Protein AF-A0A1D8G887-F1 (afdb_monomer_lite)

Sequence (133 aa):
MVERMATKKYTVTLPEELAEAIRAEVGSGNFSRYVTRAIEGQRERDRLHEAVRWWESEYGEVTEAELAEVEAEHRDLERRHEERAVDRSDDREATGQGTPEPAGTAGRPGTAEHSSAAGHSGGSPCDEERVAA

Radius of gyration: 31.05 Å; chains: 1; bounding box: 72×50×62 Å

Structure (mmCIF, N/CA/C/O backbone):
data_AF-A0A1D8G887-F1
#
_entry.id   AF-A0A1D8G887-F1
#
loop_
_atom_site.group_PDB
_atom_site.id
_atom_site.type_symbol
_atom_site.label_atom_id
_atom_site.label_alt_id
_atom_site.label_comp_id
_atom_site.label_asym_id
_atom_site.label_entity_id
_atom_site.label_seq_id
_atom_site.pdbx_PDB_ins_code
_atom_site.Cartn_x
_atom_site.Cartn_y
_atom_site.Cartn_z
_atom_site.occupancy
_atom_site.B_iso_or_equiv
_atom_site.auth_seq_id
_atom_site.auth_comp_id
_atom_site.auth_asym_id
_atom_site.auth_atom_id
_atom_site.pdbx_PDB_model_num
ATOM 1 N N . MET A 1 1 ? 17.100 24.793 -5.313 1.00 42.97 1 MET A N 1
ATOM 2 C CA . MET A 1 1 ? 18.180 23.961 -4.743 1.00 42.97 1 MET A CA 1
ATOM 3 C C . MET A 1 1 ? 17.514 22.731 -4.157 1.00 42.97 1 MET A C 1
ATOM 5 O O . MET A 1 1 ? 16.769 22.886 -3.204 1.00 42.97 1 MET A O 1
ATOM 9 N N . VAL A 1 2 ? 17.653 21.561 -4.784 1.00 55.78 2 VAL A N 1
ATOM 10 C CA . VAL A 1 2 ? 17.061 20.322 -4.254 1.00 55.78 2 VAL A CA 1
ATOM 11 C C . VAL A 1 2 ? 18.018 19.798 -3.190 1.00 55.78 2 VAL A C 1
ATOM 13 O O . VAL A 1 2 ? 19.149 19.433 -3.512 1.00 55.78 2 VAL A O 1
ATOM 16 N N . GLU A 1 3 ? 17.607 19.845 -1.925 1.00 60.88 3 GLU A N 1
ATOM 17 C CA . GLU A 1 3 ? 18.336 19.217 -0.822 1.00 60.88 3 GLU A CA 1
ATOM 18 C C . GLU A 1 3 ? 18.579 17.744 -1.172 1.00 60.88 3 GLU A C 1
ATOM 20 O O . GLU A 1 3 ? 17.638 16.999 -1.457 1.00 60.88 3 GLU A O 1
ATOM 25 N N . ARG A 1 4 ? 19.845 17.306 -1.199 1.00 57.12 4 ARG A N 1
ATOM 26 C CA . ARG A 1 4 ? 20.152 15.875 -1.304 1.00 57.12 4 ARG A CA 1
ATOM 27 C C . ARG A 1 4 ? 19.519 15.194 -0.093 1.00 57.12 4 ARG A C 1
ATOM 29 O O . ARG A 1 4 ? 19.912 15.501 1.028 1.00 57.12 4 ARG A O 1
ATOM 36 N N . MET A 1 5 ? 18.567 14.284 -0.315 1.00 71.50 5 MET A N 1
ATOM 37 C CA . MET A 1 5 ? 17.975 13.491 0.764 1.00 71.50 5 MET A CA 1
ATOM 38 C C . MET A 1 5 ? 19.087 12.820 1.571 1.00 71.50 5 MET A C 1
ATOM 40 O O . MET A 1 5 ? 19.821 11.972 1.060 1.00 71.50 5 MET A O 1
ATOM 44 N N . ALA A 1 6 ? 19.238 13.235 2.826 1.00 80.44 6 ALA A N 1
ATOM 45 C CA . ALA A 1 6 ? 20.227 12.672 3.725 1.00 80.44 6 ALA A CA 1
ATOM 46 C C . ALA A 1 6 ? 19.833 11.227 4.052 1.00 80.44 6 ALA A C 1
ATOM 48 O O . ALA A 1 6 ? 18.865 10.972 4.766 1.00 80.44 6 ALA A O 1
ATOM 49 N N . THR A 1 7 ? 20.577 10.261 3.519 1.00 80.62 7 THR A N 1
ATOM 50 C CA . THR A 1 7 ? 20.364 8.844 3.817 1.00 80.62 7 THR A CA 1
ATOM 51 C C . THR A 1 7 ? 21.108 8.463 5.092 1.00 80.62 7 THR A C 1
ATOM 53 O O . THR A 1 7 ? 22.321 8.658 5.182 1.00 80.62 7 THR A O 1
ATOM 56 N N . LYS A 1 8 ? 20.409 7.871 6.065 1.00 90.25 8 LYS A N 1
ATOM 57 C 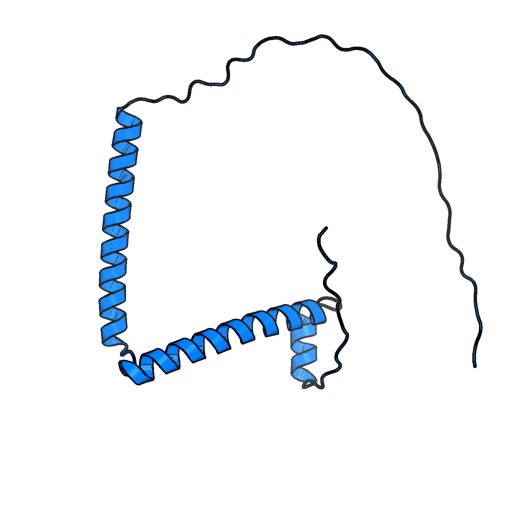CA . LYS A 1 8 ? 21.009 7.305 7.281 1.00 90.25 8 LYS A CA 1
ATOM 58 C C . LYS A 1 8 ? 20.922 5.782 7.232 1.00 90.25 8 LYS A C 1
ATOM 60 O O . LYS A 1 8 ? 19.872 5.230 6.918 1.00 90.25 8 LYS A O 1
ATOM 65 N N . LYS A 1 9 ? 22.031 5.101 7.531 1.00 89.00 9 LYS A N 1
ATOM 66 C CA . LYS A 1 9 ? 22.067 3.635 7.606 1.00 89.00 9 LYS A CA 1
ATOM 67 C C . LYS A 1 9 ? 21.414 3.174 8.908 1.00 89.00 9 LYS A C 1
ATOM 69 O O . LYS A 1 9 ? 21.828 3.603 9.984 1.00 89.00 9 LYS A O 1
ATOM 74 N N . TYR A 1 10 ? 20.463 2.259 8.792 1.00 89.00 10 TYR A N 1
ATOM 75 C CA . TYR A 1 10 ? 19.863 1.530 9.905 1.00 89.00 10 TYR A CA 1
ATOM 76 C C . TYR A 1 10 ? 20.168 0.042 9.724 1.00 89.00 10 TYR A C 1
ATOM 78 O O . TYR A 1 10 ? 20.123 -0.460 8.601 1.00 89.00 10 TYR A O 1
ATOM 86 N N . THR A 1 11 ? 20.505 -0.651 10.810 1.00 91.25 11 THR A N 1
ATOM 87 C CA . THR A 1 11 ? 20.715 -2.104 10.802 1.00 91.25 11 THR A CA 1
ATOM 88 C C . THR A 1 11 ? 19.471 -2.768 11.372 1.00 91.25 11 THR A C 1
ATOM 90 O O . THR A 1 11 ? 19.033 -2.410 12.463 1.00 91.25 11 THR A O 1
ATOM 93 N N . VAL A 1 12 ? 18.912 -3.724 10.636 1.00 88.44 12 VAL A N 1
ATOM 94 C CA . VAL A 1 12 ? 17.751 -4.522 11.040 1.00 88.44 12 VAL A CA 1
ATOM 95 C C . VAL A 1 12 ? 18.084 -5.998 10.875 1.00 88.44 12 VAL A C 1
ATOM 97 O O . VAL A 1 12 ? 18.807 -6.370 9.949 1.00 88.44 12 VAL A O 1
ATOM 100 N N . THR A 1 13 ? 17.569 -6.833 11.771 1.00 93.50 13 THR A N 1
ATOM 101 C CA . THR A 1 13 ? 17.700 -8.287 11.662 1.00 93.50 13 THR A CA 1
ATOM 102 C C . THR A 1 13 ? 16.532 -8.820 10.847 1.00 93.50 13 THR A C 1
ATOM 104 O O . THR A 1 13 ? 15.379 -8.528 11.159 1.00 93.50 13 THR A O 1
ATOM 107 N N . LEU A 1 14 ? 16.831 -9.587 9.802 1.00 89.56 14 LEU A N 1
ATOM 108 C CA . LEU A 1 14 ? 15.845 -10.215 8.927 1.00 89.56 14 LEU A CA 1
ATOM 109 C C . LEU A 1 14 ? 16.064 -11.733 8.926 1.00 89.56 14 LEU A C 1
ATOM 111 O O . LEU A 1 14 ? 17.211 -12.163 9.072 1.00 89.56 14 LEU A O 1
ATOM 115 N N . PRO A 1 15 ? 15.002 -12.539 8.751 1.00 94.31 15 PRO A N 1
ATOM 116 C CA . PRO A 1 15 ? 15.145 -13.970 8.520 1.00 94.31 15 PRO A CA 1
ATOM 117 C C . PRO A 1 15 ? 16.057 -14.231 7.320 1.00 94.31 15 PRO A C 1
ATOM 119 O O . PRO A 1 15 ? 15.889 -13.603 6.272 1.00 94.31 15 PRO A O 1
ATOM 122 N N . GLU A 1 16 ? 17.005 -15.155 7.479 1.00 91.88 16 GLU A N 1
ATOM 123 C CA . GLU A 1 16 ? 17.992 -15.480 6.444 1.00 91.88 16 GLU A CA 1
ATOM 124 C C . GLU A 1 16 ? 17.309 -15.896 5.142 1.00 91.88 16 GLU A C 1
ATOM 126 O O . GLU A 1 16 ? 17.589 -15.312 4.100 1.00 91.88 16 GLU A O 1
ATOM 131 N N . GLU A 1 17 ? 16.327 -16.798 5.214 1.00 92.06 17 GLU A N 1
ATOM 132 C CA . GLU A 1 17 ? 15.604 -17.264 4.026 1.00 92.06 17 GLU A CA 1
ATOM 133 C C . GLU A 1 17 ? 14.939 -16.125 3.247 1.00 92.06 17 GLU A C 1
ATOM 135 O O . GLU A 1 17 ? 14.980 -16.104 2.019 1.00 92.06 17 GLU A O 1
ATOM 140 N N . LEU A 1 18 ? 14.378 -15.133 3.946 1.00 89.75 18 LEU A N 1
ATOM 141 C CA . LEU A 1 18 ? 13.748 -13.982 3.304 1.00 89.75 18 LEU A CA 1
ATOM 142 C C . LEU A 1 18 ? 14.789 -13.069 2.651 1.00 89.75 18 LEU A C 1
ATOM 144 O O . LEU A 1 18 ? 14.592 -12.602 1.529 1.00 89.75 18 LEU A O 1
ATOM 148 N N . ALA A 1 19 ? 15.891 -12.796 3.351 1.00 89.25 19 ALA A N 1
ATOM 149 C CA . ALA A 1 19 ? 16.954 -11.952 2.822 1.00 89.25 19 ALA A CA 1
ATOM 150 C C . ALA A 1 19 ? 17.577 -12.566 1.560 1.00 89.25 19 ALA A C 1
ATOM 152 O O . ALA A 1 19 ? 17.827 -11.852 0.585 1.00 89.25 19 ALA A O 1
ATOM 153 N N . GLU A 1 20 ? 17.764 -13.884 1.560 1.00 90.31 20 GLU A N 1
ATOM 154 C CA . GLU A 1 20 ? 18.365 -14.615 0.452 1.00 90.31 20 GLU A CA 1
ATOM 155 C C . GLU A 1 20 ? 17.394 -14.797 -0.715 1.00 90.31 20 GLU A C 1
ATOM 157 O O . GLU A 1 20 ? 17.801 -14.610 -1.861 1.00 90.31 20 GLU A O 1
ATOM 162 N N . ALA A 1 21 ? 16.103 -15.023 -0.449 1.00 92.12 21 ALA A N 1
ATOM 163 C CA . ALA A 1 21 ? 15.067 -15.017 -1.482 1.00 92.12 21 ALA A CA 1
ATOM 164 C C . ALA A 1 21 ? 15.009 -13.667 -2.214 1.00 92.12 21 ALA A C 1
ATOM 166 O O . ALA A 1 21 ? 15.073 -13.617 -3.442 1.00 92.12 21 ALA A O 1
ATOM 167 N N . ILE A 1 22 ? 14.982 -12.557 -1.465 1.00 91.94 22 ILE A N 1
ATOM 168 C CA . ILE A 1 22 ? 14.990 -11.214 -2.057 1.00 91.94 22 ILE A CA 1
ATOM 169 C C . ILE A 1 22 ? 16.283 -10.993 -2.843 1.00 91.94 22 ILE A C 1
ATOM 171 O O . ILE A 1 22 ? 16.239 -10.491 -3.963 1.00 91.94 22 ILE A O 1
ATOM 175 N N . ARG A 1 23 ? 17.449 -11.360 -2.292 1.00 87.88 23 ARG A N 1
ATOM 176 C CA . ARG A 1 23 ? 18.733 -11.215 -2.997 1.00 87.88 23 ARG A CA 1
ATOM 177 C C . ARG A 1 23 ? 18.797 -12.026 -4.288 1.00 87.88 23 ARG A C 1
ATOM 179 O O . ARG A 1 23 ? 19.382 -11.528 -5.249 1.00 87.88 23 ARG A O 1
ATOM 186 N N . ALA A 1 24 ? 18.207 -13.219 -4.319 1.00 92.12 24 ALA A N 1
ATOM 187 C CA . ALA A 1 24 ? 18.111 -14.034 -5.524 1.00 92.12 24 ALA A CA 1
ATOM 188 C C . ALA A 1 24 ? 17.233 -13.366 -6.598 1.00 92.12 24 ALA A C 1
ATOM 190 O O . ALA A 1 24 ? 17.575 -13.420 -7.776 1.00 92.12 24 ALA A O 1
ATOM 191 N N . GLU A 1 25 ? 16.154 -12.686 -6.200 1.00 89.69 25 GLU A N 1
ATOM 192 C CA . GLU A 1 25 ? 15.246 -11.983 -7.116 1.00 89.69 25 GLU A CA 1
ATOM 193 C C . GLU A 1 25 ? 15.832 -10.662 -7.646 1.00 89.69 25 GLU A C 1
ATOM 195 O O . GLU A 1 25 ? 15.814 -10.399 -8.848 1.00 89.69 25 GLU A O 1
ATOM 200 N N . VAL A 1 26 ? 16.364 -9.811 -6.760 1.00 91.25 26 VAL A N 1
ATOM 201 C CA . VAL A 1 26 ? 16.769 -8.437 -7.121 1.00 91.25 26 VAL A CA 1
ATOM 202 C C . VAL A 1 26 ? 18.252 -8.302 -7.471 1.00 91.25 26 VAL A C 1
ATOM 204 O O . VAL A 1 26 ? 18.670 -7.281 -8.029 1.00 91.25 26 VAL A O 1
ATOM 207 N N . GLY A 1 27 ? 19.057 -9.312 -7.144 1.00 85.12 27 GLY A N 1
ATOM 208 C CA . GLY A 1 27 ? 20.500 -9.336 -7.350 1.00 85.12 27 GLY A CA 1
ATOM 209 C C . GLY A 1 27 ? 21.309 -8.600 -6.274 1.00 85.12 27 GLY A C 1
ATOM 210 O O . GLY A 1 27 ? 20.827 -7.721 -5.545 1.00 85.12 27 GLY A O 1
ATOM 211 N N . SER A 1 28 ? 22.597 -8.947 -6.192 1.00 70.56 28 SER A N 1
ATOM 212 C CA . SER A 1 28 ? 23.560 -8.363 -5.255 1.00 70.56 28 SER A CA 1
ATOM 213 C C . SER A 1 28 ? 23.799 -6.882 -5.574 1.00 70.56 28 SER A C 1
ATOM 215 O O . SER A 1 28 ? 24.541 -6.539 -6.489 1.00 70.56 28 SER A O 1
ATOM 217 N N . GLY A 1 29 ? 23.139 -5.992 -4.836 1.00 80.00 29 GLY A N 1
ATOM 218 C CA . GLY A 1 29 ? 23.271 -4.536 -4.989 1.00 80.00 29 GLY A CA 1
ATOM 219 C C . GLY A 1 29 ? 21.938 -3.794 -4.976 1.00 80.00 29 GLY A C 1
ATOM 220 O O . GLY A 1 29 ? 21.893 -2.626 -4.599 1.00 80.00 29 GLY A O 1
ATOM 221 N N . ASN A 1 30 ? 20.832 -4.478 -5.281 1.00 89.56 30 ASN A N 1
ATOM 222 C CA . ASN A 1 30 ? 19.503 -3.859 -5.290 1.00 89.56 30 ASN A CA 1
ATOM 223 C C . ASN A 1 30 ? 18.694 -4.113 -4.014 1.00 89.56 30 ASN A C 1
ATOM 225 O O . ASN A 1 30 ? 17.588 -3.593 -3.892 1.00 89.56 30 ASN A O 1
ATOM 229 N N . PHE A 1 31 ? 19.244 -4.855 -3.048 1.00 90.44 31 PHE A N 1
ATOM 230 C CA . PHE A 1 31 ? 18.554 -5.212 -1.806 1.00 90.44 31 PHE A CA 1
ATOM 231 C C . PHE A 1 31 ? 18.051 -3.984 -1.034 1.00 90.44 31 PHE A C 1
ATOM 233 O O . PHE A 1 31 ? 16.876 -3.902 -0.701 1.00 90.44 31 PHE A O 1
ATOM 240 N N . SER A 1 32 ? 18.916 -2.987 -0.814 1.00 87.38 32 SER A N 1
ATOM 241 C CA . SER A 1 32 ? 18.532 -1.754 -0.108 1.00 87.38 32 SER A CA 1
ATOM 242 C C . SER A 1 32 ? 17.401 -1.015 -0.834 1.00 87.38 32 SER A C 1
ATOM 244 O O . SER A 1 32 ? 16.405 -0.647 -0.221 1.00 87.38 32 SER A O 1
ATOM 246 N N . ARG A 1 33 ? 17.500 -0.886 -2.165 1.00 91.25 33 ARG A N 1
ATOM 247 C CA . ARG A 1 33 ? 16.471 -0.240 -2.995 1.00 91.25 33 ARG A CA 1
ATOM 248 C C . ARG A 1 33 ? 15.138 -0.982 -2.933 1.00 91.25 33 ARG A C 1
ATOM 250 O O . ARG A 1 33 ? 14.091 -0.345 -2.859 1.00 91.25 33 ARG A O 1
ATOM 257 N N . TYR A 1 34 ? 15.182 -2.311 -2.971 1.00 93.00 34 TYR A N 1
ATOM 258 C CA . TYR A 1 34 ? 13.995 -3.142 -2.828 1.00 93.00 34 TYR A CA 1
ATOM 259 C C . TYR A 1 34 ? 13.333 -2.920 -1.469 1.00 93.00 34 TYR A C 1
ATOM 261 O O . TYR A 1 34 ? 12.146 -2.619 -1.419 1.00 93.00 34 TYR A O 1
ATOM 269 N N . VAL A 1 35 ? 14.107 -2.981 -0.381 1.00 92.06 35 VAL A N 1
ATOM 270 C CA . VAL A 1 35 ? 13.594 -2.767 0.978 1.00 92.06 35 VAL A CA 1
ATOM 271 C C . VAL A 1 35 ? 12.996 -1.370 1.130 1.00 92.06 35 VAL A C 1
ATOM 273 O O . VAL A 1 35 ? 11.903 -1.242 1.673 1.00 92.06 35 VAL A O 1
ATOM 276 N N . THR A 1 36 ? 13.649 -0.327 0.609 1.00 92.12 36 THR A N 1
ATOM 277 C CA . THR A 1 36 ? 13.091 1.033 0.618 1.00 92.12 36 THR A CA 1
ATOM 278 C C . THR A 1 36 ? 11.737 1.083 -0.084 1.00 92.12 36 THR A C 1
ATOM 280 O O . THR A 1 36 ? 10.762 1.513 0.527 1.00 92.12 36 THR A O 1
ATOM 283 N N . ARG A 1 37 ? 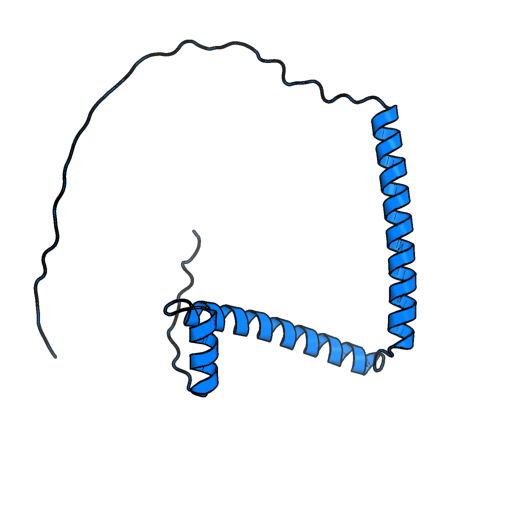11.641 0.569 -1.317 1.00 93.44 37 ARG A N 1
ATOM 284 C CA . ARG A 1 37 ? 10.381 0.555 -2.076 1.00 93.44 37 ARG A CA 1
ATOM 285 C C . ARG A 1 37 ? 9.298 -0.276 -1.384 1.00 93.44 37 ARG A C 1
ATOM 287 O O . ARG A 1 37 ? 8.135 0.118 -1.377 1.00 93.44 37 ARG A O 1
ATOM 294 N N . ALA A 1 38 ? 9.670 -1.416 -0.808 1.00 94.50 38 ALA A N 1
ATOM 295 C CA . ALA A 1 38 ? 8.748 -2.280 -0.082 1.00 94.50 38 ALA A CA 1
ATOM 296 C C . ALA A 1 38 ? 8.184 -1.569 1.155 1.00 94.50 38 ALA A C 1
ATOM 298 O O . ALA A 1 38 ? 6.979 -1.607 1.381 1.00 94.50 38 ALA A O 1
ATOM 299 N N . ILE A 1 39 ? 9.026 -0.864 1.918 1.00 94.50 39 ILE A N 1
ATOM 300 C CA . ILE A 1 39 ? 8.597 -0.097 3.096 1.00 94.50 39 ILE A CA 1
ATOM 301 C C . ILE A 1 39 ? 7.722 1.095 2.696 1.00 94.50 39 ILE A C 1
ATOM 303 O O . ILE A 1 39 ? 6.730 1.371 3.367 1.00 94.50 39 ILE A O 1
ATOM 307 N N . GLU A 1 40 ? 8.061 1.803 1.620 1.00 94.31 40 GLU A N 1
ATOM 308 C CA . GLU A 1 40 ? 7.238 2.902 1.100 1.00 94.31 40 GLU A CA 1
ATOM 309 C C . GLU A 1 40 ? 5.850 2.409 0.687 1.00 94.31 40 GLU A C 1
ATOM 311 O O . GLU A 1 40 ? 4.845 2.966 1.128 1.00 94.31 40 GLU A O 1
ATOM 316 N N . GLY A 1 41 ? 5.796 1.320 -0.086 1.00 94.38 41 GLY A N 1
ATOM 317 C CA . GLY A 1 41 ? 4.539 0.691 -0.480 1.00 94.38 41 GLY A CA 1
ATOM 318 C C . GLY A 1 41 ? 3.744 0.170 0.717 1.00 94.38 41 GLY A C 1
ATOM 319 O O . GLY A 1 41 ? 2.532 0.363 0.776 1.00 94.38 41 GLY A O 1
ATOM 320 N N . GLN A 1 42 ? 4.410 -0.438 1.703 1.00 95.12 42 GLN A N 1
ATOM 321 C CA . GLN A 1 42 ? 3.746 -0.926 2.910 1.00 95.12 42 GLN A CA 1
ATOM 322 C C . GLN A 1 42 ? 3.142 0.221 3.720 1.00 95.12 42 GLN A C 1
ATOM 324 O O . GLN A 1 42 ? 1.984 0.139 4.110 1.00 95.12 42 GLN A O 1
ATOM 329 N N . ARG A 1 43 ? 3.878 1.323 3.904 1.00 96.19 43 ARG A N 1
ATOM 330 C CA . ARG A 1 43 ? 3.362 2.506 4.605 1.00 96.19 43 ARG A CA 1
ATOM 331 C C . ARG A 1 43 ? 2.141 3.101 3.929 1.00 96.19 43 ARG A C 1
ATOM 333 O O . ARG A 1 43 ? 1.247 3.578 4.618 1.00 96.19 43 ARG A O 1
ATOM 340 N N . GLU A 1 44 ? 2.114 3.099 2.603 1.00 96.25 44 GLU A N 1
ATOM 341 C CA . GLU A 1 44 ? 0.947 3.580 1.876 1.00 96.25 44 GLU A CA 1
ATOM 342 C C . GLU A 1 44 ? -0.261 2.670 2.096 1.00 96.25 44 GLU A C 1
ATOM 344 O O . GLU A 1 44 ? -1.338 3.144 2.448 1.00 96.25 44 GLU A O 1
ATOM 349 N N . ARG A 1 45 ? -0.065 1.352 2.008 1.00 97.31 45 ARG A N 1
ATOM 350 C CA . ARG A 1 45 ? -1.118 0.376 2.316 1.00 97.31 45 ARG A CA 1
ATOM 351 C C . ARG A 1 45 ? -1.617 0.485 3.754 1.00 97.31 45 ARG A C 1
ATOM 353 O O . ARG A 1 45 ? -2.817 0.380 3.973 1.00 97.31 45 ARG A O 1
ATOM 360 N N . ASP A 1 46 ? -0.731 0.728 4.716 1.00 97.12 46 ASP A N 1
ATOM 361 C CA . ASP A 1 46 ? -1.109 0.889 6.122 1.00 97.12 46 ASP A CA 1
ATOM 362 C C . ASP A 1 46 ? -2.022 2.109 6.322 1.00 97.12 46 ASP A C 1
ATOM 364 O O . ASP A 1 46 ? -3.022 2.011 7.035 1.00 97.12 46 ASP A O 1
ATOM 368 N N . ARG A 1 47 ? -1.726 3.231 5.645 1.00 95.38 47 ARG A N 1
ATOM 369 C CA . ARG A 1 47 ? -2.587 4.429 5.643 1.00 95.38 47 ARG A CA 1
ATOM 370 C C . ARG A 1 47 ? -3.927 4.168 4.969 1.00 95.38 47 ARG A C 1
ATOM 372 O O . ARG A 1 47 ? -4.958 4.588 5.483 1.00 95.38 47 ARG A O 1
ATOM 379 N N . LEU A 1 48 ? -3.924 3.463 3.838 1.00 96.56 48 LEU A N 1
ATOM 380 C CA . LEU A 1 48 ? -5.157 3.084 3.150 1.00 96.56 48 LEU A CA 1
ATOM 381 C C . LEU A 1 48 ? -6.022 2.183 4.035 1.00 96.56 48 LEU A C 1
ATOM 383 O O . LEU A 1 48 ? -7.214 2.431 4.170 1.00 96.56 48 LEU A O 1
ATOM 387 N N . HIS A 1 49 ? -5.430 1.193 4.705 1.00 95.88 49 HIS A N 1
ATOM 388 C CA . HIS A 1 49 ? -6.149 0.354 5.661 1.00 95.88 49 HIS A CA 1
ATOM 389 C C . HIS A 1 49 ? -6.685 1.153 6.851 1.00 95.88 49 HIS A C 1
ATOM 391 O O . HIS A 1 49 ? -7.753 0.838 7.360 1.00 95.88 49 HIS A O 1
ATOM 397 N N . GLU A 1 50 ? -5.960 2.164 7.330 1.00 95.50 50 GLU A N 1
ATOM 398 C CA . GLU A 1 50 ? -6.466 3.055 8.375 1.00 95.50 50 GLU A CA 1
ATOM 399 C C . GLU A 1 50 ? -7.694 3.838 7.915 1.00 95.50 50 GLU A C 1
ATOM 401 O O . GLU A 1 50 ? -8.690 3.870 8.635 1.00 95.50 50 GLU A O 1
ATOM 406 N N . ALA A 1 51 ? -7.654 4.391 6.702 1.00 94.75 51 ALA A N 1
ATOM 407 C CA . ALA A 1 51 ? -8.806 5.059 6.117 1.00 94.75 51 ALA A CA 1
ATOM 408 C C . ALA A 1 51 ? -9.992 4.095 5.978 1.00 94.75 51 ALA A C 1
ATOM 410 O O . ALA A 1 51 ? -11.081 4.418 6.438 1.00 94.75 51 ALA A O 1
ATOM 411 N N . VAL A 1 52 ? -9.781 2.901 5.411 1.00 94.38 52 VAL A N 1
ATOM 412 C CA . VAL A 1 52 ? -10.831 1.878 5.252 1.00 94.38 52 VAL A CA 1
ATOM 413 C C . VAL A 1 52 ? -11.462 1.522 6.595 1.00 94.38 52 VAL A C 1
ATOM 415 O O . VAL A 1 52 ? -12.678 1.589 6.712 1.00 94.38 52 VAL A O 1
ATOM 418 N N . ARG A 1 53 ? -10.661 1.258 7.636 1.00 94.44 53 ARG A N 1
ATOM 419 C CA . ARG A 1 53 ? -11.194 0.967 8.977 1.00 94.44 53 ARG A CA 1
ATOM 420 C C . ARG A 1 53 ? -12.056 2.099 9.529 1.00 94.44 53 ARG A C 1
ATOM 422 O O . ARG A 1 53 ? -13.033 1.837 10.223 1.00 94.44 53 ARG A O 1
ATOM 429 N N . TRP A 1 54 ? -11.682 3.352 9.268 1.00 95.12 54 TRP A N 1
ATOM 430 C CA . TRP A 1 54 ? -12.497 4.494 9.674 1.00 95.12 54 TRP A CA 1
ATOM 431 C C . TRP A 1 54 ? -13.840 4.516 8.930 1.00 95.12 54 TRP A C 1
ATOM 433 O O . TRP A 1 54 ? -14.876 4.664 9.571 1.00 95.12 54 TRP A O 1
ATOM 443 N N . TRP A 1 55 ? -13.840 4.283 7.614 1.00 94.56 55 TRP A N 1
ATOM 444 C CA . TRP A 1 55 ? -15.073 4.168 6.827 1.00 94.56 55 TRP A CA 1
ATOM 445 C C . TRP A 1 55 ? -15.957 3.009 7.305 1.00 94.56 55 TRP A C 1
ATOM 447 O O . TRP A 1 55 ? -17.145 3.206 7.539 1.00 94.56 55 TRP A O 1
ATOM 457 N N . GLU A 1 56 ? -15.390 1.826 7.530 1.00 93.81 56 GLU A N 1
ATOM 458 C CA . GLU A 1 56 ? -16.139 0.656 8.012 1.00 93.81 56 GLU A CA 1
ATOM 459 C C . GLU A 1 56 ? -16.717 0.874 9.416 1.00 93.81 56 GLU A C 1
ATOM 461 O O . GLU A 1 56 ? -17.800 0.386 9.727 1.00 93.81 56 GLU A O 1
ATOM 466 N N . SER A 1 57 ? -16.037 1.653 10.262 1.00 92.06 57 SER A N 1
ATOM 467 C CA . SER A 1 57 ? -16.559 2.023 11.581 1.00 92.06 57 SER A CA 1
ATOM 468 C C . SER A 1 57 ? -17.803 2.913 11.504 1.00 92.06 57 SER A C 1
ATOM 470 O O . SER A 1 57 ? -18.637 2.852 12.405 1.00 92.06 57 SER A O 1
ATOM 472 N N . GLU A 1 58 ? -17.908 3.769 10.489 1.00 94.62 58 GLU A N 1
ATOM 473 C CA . GLU A 1 58 ? -19.022 4.714 10.331 1.00 94.62 58 GLU A CA 1
ATOM 474 C C . GLU A 1 58 ? -20.177 4.111 9.513 1.00 94.62 58 GLU A C 1
ATOM 476 O O . GLU A 1 58 ? -21.344 4.353 9.820 1.00 94.62 58 GLU A O 1
ATOM 481 N N . TYR A 1 59 ? -19.864 3.311 8.488 1.00 89.38 59 TYR A N 1
ATOM 482 C CA . TYR A 1 59 ? -20.833 2.837 7.490 1.00 89.38 59 TYR A CA 1
ATOM 483 C C . TYR A 1 59 ? -21.072 1.321 7.509 1.00 89.38 59 TYR A C 1
ATOM 485 O O . TYR A 1 59 ? -22.037 0.858 6.906 1.00 89.38 59 TYR A O 1
ATOM 493 N N . GLY A 1 60 ? -20.254 0.558 8.235 1.00 88.62 60 GLY A N 1
ATOM 494 C CA . GLY A 1 60 ? -20.266 -0.904 8.215 1.00 88.62 60 GLY A CA 1
ATOM 495 C C . GLY A 1 60 ? -19.331 -1.496 7.157 1.00 88.62 60 GLY A C 1
ATOM 496 O O . GLY A 1 60 ? -18.772 -0.787 6.321 1.00 88.62 60 GLY A O 1
ATOM 497 N N . GLU A 1 61 ? -19.127 -2.813 7.228 1.00 88.56 61 GLU A N 1
ATOM 498 C CA . GLU A 1 61 ? -18.304 -3.551 6.264 1.00 88.56 61 GLU A CA 1
ATOM 499 C C . GLU A 1 61 ? -18.935 -3.517 4.867 1.00 88.56 61 GLU A C 1
ATOM 501 O O . GLU A 1 61 ? -20.143 -3.708 4.720 1.00 88.56 61 GLU A O 1
ATOM 506 N N . VAL A 1 62 ? -18.107 -3.316 3.840 1.00 88.19 62 VAL A N 1
ATOM 507 C CA . VAL A 1 62 ? -18.559 -3.339 2.443 1.00 88.19 62 VAL A CA 1
ATOM 508 C C . VAL A 1 62 ? -18.791 -4.782 2.016 1.00 88.19 62 VAL A C 1
ATOM 510 O O . VAL A 1 62 ? -17.863 -5.594 2.007 1.00 88.19 62 VAL A O 1
ATOM 513 N N . THR A 1 63 ? -20.020 -5.114 1.629 1.00 91.44 63 THR A N 1
ATOM 514 C CA . THR A 1 63 ? -20.342 -6.468 1.176 1.00 91.44 63 THR A CA 1
ATOM 515 C C . THR A 1 63 ? -19.944 -6.690 -0.284 1.00 91.44 63 THR A C 1
ATOM 517 O O . THR A 1 63 ? -19.941 -5.777 -1.110 1.00 91.44 63 THR A O 1
ATOM 520 N N . GLU A 1 64 ? -19.655 -7.944 -0.642 1.00 90.38 64 GLU A N 1
ATOM 521 C CA . GLU A 1 64 ? -19.346 -8.321 -2.031 1.00 90.38 64 GLU A CA 1
ATOM 522 C C . GLU A 1 64 ? -20.502 -8.004 -2.995 1.00 90.38 64 GLU A C 1
ATOM 524 O O . GLU A 1 64 ? -20.267 -7.701 -4.163 1.00 90.38 64 GLU A O 1
ATOM 529 N N . ALA A 1 65 ? -21.748 -8.052 -2.509 1.00 90.25 65 ALA A N 1
ATOM 530 C CA . ALA A 1 65 ? -22.930 -7.724 -3.298 1.00 90.25 65 ALA A CA 1
ATOM 531 C C . ALA A 1 65 ? -22.996 -6.226 -3.633 1.00 90.25 65 ALA A C 1
ATOM 533 O O . ALA A 1 65 ? -23.214 -5.878 -4.792 1.00 90.25 65 ALA A O 1
ATOM 534 N N . GLU A 1 66 ? -22.750 -5.356 -2.648 1.00 88.50 66 GLU A N 1
ATOM 535 C CA . GLU A 1 66 ? -22.681 -3.902 -2.853 1.00 88.50 66 GLU A CA 1
ATOM 536 C C . GLU A 1 66 ? -21.527 -3.533 -3.787 1.00 88.50 66 GLU A C 1
ATOM 538 O O . GLU A 1 66 ? -21.697 -2.730 -4.704 1.00 88.50 66 GLU A O 1
ATOM 543 N N . LEU A 1 67 ? -20.362 -4.168 -3.617 1.00 92.88 67 LEU A N 1
ATOM 544 C CA . LEU A 1 67 ? -19.220 -3.943 -4.499 1.00 92.88 67 LEU A CA 1
ATOM 545 C C . LEU A 1 67 ? -19.533 -4.345 -5.948 1.00 92.88 67 LEU A C 1
ATOM 547 O O . LEU A 1 67 ? -19.187 -3.618 -6.877 1.00 92.88 67 LEU A O 1
ATOM 551 N N . ALA A 1 68 ? -20.210 -5.478 -6.153 1.00 93.31 68 ALA A N 1
ATOM 552 C CA . ALA A 1 68 ? -20.592 -5.943 -7.483 1.00 93.31 68 ALA A CA 1
ATOM 553 C C . ALA A 1 68 ? -21.616 -5.021 -8.166 1.00 93.31 68 ALA A C 1
ATOM 555 O O . ALA A 1 68 ? -21.534 -4.814 -9.379 1.00 93.31 68 ALA A O 1
ATOM 556 N N . GLU A 1 69 ? -22.563 -4.462 -7.407 1.00 93.31 69 GLU A N 1
ATOM 557 C CA . GLU A 1 69 ? -23.526 -3.481 -7.918 1.00 93.31 69 GLU A CA 1
ATOM 558 C C . GLU A 1 69 ? -22.819 -2.197 -8.372 1.00 93.31 69 GLU A C 1
ATOM 560 O O . GLU A 1 69 ? -23.010 -1.753 -9.507 1.00 93.31 69 GLU A O 1
ATOM 565 N N . VAL A 1 70 ? -21.929 -1.657 -7.534 1.00 94.00 70 VAL A N 1
ATOM 566 C CA . VAL A 1 70 ? -21.149 -0.451 -7.849 1.00 94.00 70 VAL A CA 1
ATOM 567 C C . VAL A 1 70 ? -20.221 -0.676 -9.046 1.00 94.00 70 VAL A C 1
ATOM 569 O O . VAL A 1 70 ? -20.124 0.184 -9.917 1.00 94.00 70 VAL A O 1
ATOM 572 N N . GLU A 1 71 ? -19.565 -1.835 -9.142 1.00 93.56 71 GLU A N 1
ATOM 573 C CA . GLU A 1 71 ? -18.698 -2.181 -10.277 1.00 93.56 71 GLU A CA 1
ATOM 574 C C . GLU A 1 71 ? -19.490 -2.264 -11.596 1.00 93.56 71 GLU A C 1
ATOM 576 O O . GLU A 1 71 ? -19.021 -1.820 -12.649 1.00 93.56 71 GLU A O 1
ATOM 581 N N . ALA A 1 72 ? -20.712 -2.804 -11.554 1.00 94.56 72 ALA A N 1
ATOM 582 C CA . ALA A 1 72 ? -21.595 -2.844 -12.716 1.00 94.56 72 ALA A CA 1
ATOM 583 C C . ALA A 1 72 ? -22.020 -1.431 -13.149 1.00 94.56 72 ALA A C 1
ATOM 585 O O . ALA A 1 72 ? -21.947 -1.106 -14.338 1.00 94.56 72 ALA A O 1
ATOM 586 N N . GLU A 1 73 ? -22.393 -0.573 -12.194 1.00 94.62 73 GLU A N 1
ATOM 587 C CA . GLU A 1 73 ? -22.705 0.832 -12.469 1.00 94.62 73 GLU A CA 1
ATOM 588 C C . GLU A 1 73 ? -21.492 1.573 -13.049 1.00 94.62 73 GLU A C 1
ATOM 590 O O . GLU A 1 73 ? -21.624 2.314 -14.029 1.00 94.62 73 GLU A O 1
ATOM 595 N N . HIS A 1 74 ? -20.302 1.346 -12.488 1.00 93.88 74 HIS A N 1
ATOM 596 C CA . HIS A 1 74 ? -19.061 1.965 -12.940 1.00 93.88 74 HIS A CA 1
ATOM 597 C C . HIS A 1 74 ? -18.747 1.598 -14.392 1.00 93.88 74 HIS A C 1
ATOM 599 O O . HIS A 1 74 ? -18.531 2.484 -15.219 1.00 93.88 74 HIS A O 1
ATOM 605 N N . ARG A 1 75 ? -18.838 0.314 -14.751 1.00 94.00 75 ARG A N 1
ATOM 606 C CA . ARG A 1 75 ? -18.652 -0.142 -16.137 1.00 94.00 75 ARG A CA 1
ATOM 607 C C . ARG A 1 75 ? -19.660 0.490 -17.098 1.00 94.00 75 ARG A C 1
ATOM 609 O O . ARG A 1 75 ? -19.331 0.832 -18.235 1.00 94.00 75 ARG A 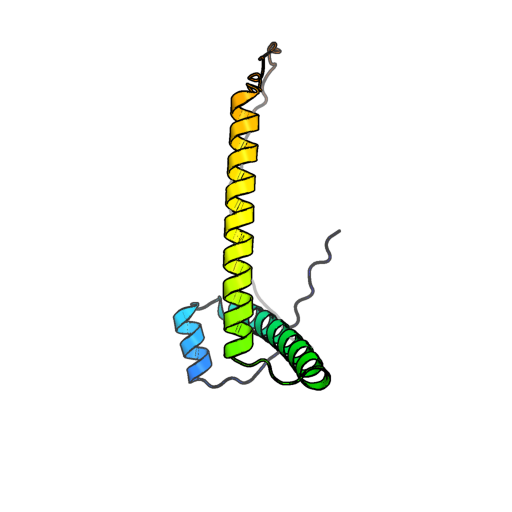O 1
ATOM 616 N N . ASP A 1 76 ? -20.903 0.645 -16.659 1.00 93.56 76 ASP A N 1
ATOM 617 C CA . ASP A 1 76 ? -21.935 1.304 -17.454 1.00 93.56 76 ASP A CA 1
ATOM 618 C C . ASP A 1 76 ? -21.656 2.803 -17.634 1.00 93.56 76 ASP A C 1
ATOM 620 O O . ASP A 1 76 ? -21.925 3.357 -18.704 1.00 93.56 76 ASP A O 1
ATOM 624 N N . LEU A 1 77 ? -21.116 3.468 -16.609 1.00 92.62 77 LEU A N 1
ATOM 625 C CA . LEU A 1 77 ? -20.658 4.856 -16.677 1.00 92.62 77 LEU A CA 1
ATOM 626 C C . LEU A 1 77 ? -19.477 5.019 -17.639 1.00 92.62 77 LEU A C 1
ATOM 628 O O . LEU A 1 77 ? -19.501 5.943 -18.457 1.00 92.62 77 LEU A O 1
ATOM 632 N N . GLU A 1 78 ? -18.486 4.129 -17.568 1.00 91.81 78 GLU A N 1
ATOM 633 C CA . GLU A 1 78 ? -17.318 4.115 -18.455 1.00 91.81 78 GLU A CA 1
ATOM 634 C C . GLU A 1 78 ? -17.739 3.964 -19.916 1.00 91.81 78 GLU A C 1
ATOM 636 O O . GLU A 1 78 ? -17.381 4.806 -20.740 1.00 91.81 78 GLU A O 1
ATOM 641 N N . ARG A 1 79 ? -18.614 2.997 -20.223 1.00 92.31 79 ARG A N 1
ATOM 642 C CA . ARG A 1 79 ? -19.161 2.810 -21.576 1.00 92.31 79 ARG A CA 1
ATOM 643 C C . ARG A 1 79 ? -19.827 4.083 -22.106 1.00 92.31 79 ARG A C 1
ATOM 645 O O . ARG A 1 79 ? -19.516 4.542 -23.201 1.00 92.31 79 ARG A O 1
ATOM 652 N N . ARG A 1 80 ? -20.684 4.724 -21.300 1.00 89.75 80 ARG A N 1
ATOM 653 C CA . ARG A 1 80 ? -21.318 6.005 -21.679 1.00 89.75 80 ARG A CA 1
ATOM 654 C C . ARG A 1 80 ? -20.305 7.133 -21.866 1.00 89.75 80 ARG A C 1
ATOM 656 O O . ARG A 1 80 ? -20.584 8.121 -22.547 1.00 89.75 80 ARG A O 1
ATOM 663 N N . HIS A 1 81 ? -19.173 7.089 -21.172 1.00 85.75 81 HIS A N 1
ATOM 664 C CA . HIS A 1 81 ? -18.120 8.082 -21.338 1.00 85.75 81 HIS A CA 1
ATOM 665 C C . HIS A 1 81 ? -17.349 7.861 -22.642 1.00 85.75 81 HIS A C 1
ATOM 667 O O . HIS A 1 81 ? -17.083 8.834 -23.343 1.00 85.75 81 HIS A O 1
ATOM 673 N N . GLU A 1 82 ? -17.049 6.612 -22.987 1.00 87.62 82 GLU A N 1
ATOM 674 C CA . GLU A 1 82 ? -16.412 6.239 -24.252 1.00 87.62 82 GLU A CA 1
ATOM 675 C C . GLU A 1 82 ? -17.286 6.602 -25.452 1.00 87.62 82 GLU A C 1
ATOM 677 O O . GLU A 1 82 ? -16.812 7.291 -26.348 1.00 87.62 82 GLU A O 1
ATOM 682 N N . GLU A 1 83 ? -18.576 6.261 -25.425 1.00 82.75 83 GLU A N 1
ATOM 683 C CA . GLU A 1 83 ? -19.538 6.628 -26.476 1.00 82.75 83 GLU A CA 1
ATOM 684 C C . GLU A 1 83 ? -19.554 8.150 -26.711 1.00 82.75 83 GLU A C 1
ATOM 686 O O . GLU A 1 83 ? -19.405 8.623 -27.834 1.00 82.75 83 GLU A O 1
ATOM 691 N N . ARG A 1 84 ? -19.591 8.946 -25.631 1.00 74.75 84 ARG A N 1
ATOM 692 C CA . ARG A 1 84 ? -19.521 10.417 -25.719 1.00 74.75 84 ARG A CA 1
ATOM 693 C C . ARG A 1 84 ? -18.151 10.952 -26.137 1.00 74.75 84 ARG A C 1
ATOM 695 O O . ARG A 1 84 ? -18.061 12.096 -26.590 1.00 74.75 84 ARG A O 1
ATOM 702 N N . ALA A 1 85 ? -17.077 10.199 -25.912 1.00 77.31 85 ALA A N 1
ATOM 703 C CA . ALA A 1 85 ? -15.745 10.562 -26.375 1.00 77.31 85 ALA A CA 1
ATOM 704 C C . ALA A 1 85 ? -15.611 10.325 -27.886 1.00 77.31 85 ALA A C 1
ATOM 706 O O . ALA A 1 85 ? -15.021 11.175 -28.551 1.00 77.31 85 ALA A O 1
ATOM 707 N N . VAL A 1 86 ? -16.211 9.242 -28.398 1.00 75.56 86 VAL A N 1
ATOM 708 C CA . VAL A 1 86 ? -16.283 8.899 -29.828 1.00 75.56 86 VAL A CA 1
ATOM 709 C C . VAL A 1 86 ? -17.143 9.908 -30.589 1.00 75.56 86 VAL A C 1
ATOM 711 O O . VAL A 1 86 ? -16.658 10.521 -31.534 1.00 75.56 86 VAL A O 1
ATOM 714 N N . ASP A 1 87 ? -18.351 10.214 -30.109 1.00 71.81 87 ASP A N 1
ATOM 715 C CA . ASP A 1 87 ? -19.211 11.222 -30.751 1.00 71.81 87 ASP A CA 1
ATOM 716 C C . ASP A 1 87 ? -18.511 12.595 -30.841 1.00 71.81 87 ASP A C 1
ATOM 718 O O . ASP A 1 87 ? -18.563 13.292 -31.853 1.00 71.81 87 ASP A O 1
ATOM 722 N N . ARG A 1 88 ? -17.770 12.981 -29.790 1.00 68.69 88 ARG A N 1
ATOM 723 C CA . ARG A 1 88 ? -17.001 14.237 -29.769 1.00 68.69 88 ARG A CA 1
ATOM 724 C C . ARG A 1 88 ? -15.794 14.213 -30.711 1.00 68.69 88 ARG A C 1
ATOM 726 O O . ARG A 1 88 ? -15.381 15.280 -31.175 1.00 68.69 88 ARG A O 1
ATOM 733 N N . SER A 1 89 ? -15.163 13.059 -30.931 1.00 62.53 89 SER A N 1
ATOM 734 C CA . SER A 1 89 ? -14.088 12.944 -31.923 1.00 62.53 89 SER A CA 1
ATOM 735 C C . SER A 1 89 ? -14.634 12.997 -33.342 1.00 62.53 89 SER A C 1
ATOM 737 O O . SER A 1 89 ? -14.046 13.695 -34.164 1.00 62.53 89 SER A O 1
ATOM 739 N N . ASP A 1 90 ? -15.787 12.378 -33.590 1.00 65.38 90 ASP A N 1
ATOM 740 C CA . ASP A 1 90 ? -16.441 12.373 -34.898 1.00 65.38 90 ASP A CA 1
ATOM 741 C C . ASP A 1 90 ? -16.896 13.790 -35.286 1.00 65.38 90 ASP A C 1
ATOM 743 O O . ASP A 1 90 ? -16.658 14.236 -36.408 1.00 65.38 90 ASP A O 1
ATOM 747 N N . ASP A 1 91 ? -17.419 14.571 -34.333 1.00 61.50 91 ASP A N 1
ATOM 748 C CA . ASP A 1 91 ? -17.726 15.995 -34.533 1.00 61.50 91 ASP A CA 1
ATOM 749 C C . ASP A 1 91 ? -16.472 16.839 -34.845 1.00 61.50 91 ASP A C 1
ATOM 751 O O . ASP A 1 91 ? -16.531 17.785 -35.641 1.00 61.50 91 ASP A O 1
ATOM 755 N N . ARG A 1 92 ? -15.317 16.517 -34.238 1.00 59.91 92 ARG A N 1
ATOM 756 C CA . ARG A 1 92 ? -14.029 17.186 -34.519 1.00 59.91 92 ARG A CA 1
ATOM 757 C C . ARG A 1 92 ? -13.468 16.818 -35.891 1.00 59.91 92 ARG A C 1
ATOM 759 O O . ARG A 1 92 ? -12.912 17.691 -36.557 1.00 59.91 92 ARG A O 1
ATOM 766 N N . GLU A 1 93 ? -13.610 15.566 -36.321 1.00 57.59 93 GLU A N 1
ATOM 767 C CA . GLU A 1 93 ? -13.228 15.136 -37.671 1.00 57.59 93 GLU A CA 1
ATOM 768 C C . GLU A 1 93 ? -14.161 15.739 -38.731 1.00 57.59 93 GLU A C 1
ATOM 770 O O . GLU A 1 93 ? -13.689 16.239 -39.754 1.00 57.59 93 GLU A O 1
ATOM 775 N N . ALA A 1 94 ? -15.468 15.810 -38.457 1.00 56.22 94 ALA A N 1
ATOM 776 C CA . ALA A 1 94 ? -16.459 16.410 -39.349 1.00 56.22 94 ALA A CA 1
ATOM 777 C C . ALA A 1 94 ? -16.304 17.934 -39.499 1.00 56.22 94 ALA A C 1
ATOM 779 O O . ALA A 1 94 ? -16.606 18.485 -40.560 1.00 56.22 94 ALA A O 1
ATOM 780 N N . THR A 1 95 ? -15.795 18.633 -38.477 1.00 57.69 95 THR A N 1
ATOM 781 C CA . THR A 1 95 ? -15.496 20.075 -38.565 1.00 57.69 95 THR A CA 1
ATOM 782 C C . THR A 1 95 ? -14.179 20.401 -39.269 1.00 57.69 95 THR A C 1
ATOM 784 O O . THR A 1 95 ? -13.876 21.583 -39.436 1.00 57.69 95 THR A O 1
ATOM 787 N N . GLY A 1 96 ? -13.421 19.402 -39.743 1.00 57.09 96 GLY A N 1
ATOM 788 C CA . GLY A 1 96 ? -12.289 19.621 -40.644 1.00 57.09 96 GLY A CA 1
ATOM 789 C C . GLY A 1 96 ? -11.285 20.659 -40.137 1.00 57.09 96 GLY A C 1
ATOM 790 O O . GLY A 1 96 ? -10.750 21.432 -40.931 1.00 57.09 96 GLY A O 1
ATOM 791 N N . GLN A 1 97 ? -11.017 20.716 -38.829 1.00 51.84 97 GLN A N 1
ATOM 792 C CA . GLN A 1 97 ? -9.857 21.456 -38.336 1.00 51.84 97 GLN A CA 1
ATOM 793 C C . GLN A 1 97 ? -8.616 20.606 -38.577 1.00 51.84 97 GLN A C 1
ATOM 795 O O . GLN A 1 97 ? -8.089 19.942 -37.688 1.00 51.84 97 GLN A O 1
ATOM 800 N N . GLY A 1 98 ? -8.155 20.638 -39.828 1.00 47.56 98 GLY A N 1
ATOM 801 C CA . GLY A 1 98 ? -6.783 20.302 -40.143 1.00 47.56 98 GLY A CA 1
ATOM 802 C C . GLY A 1 98 ? -5.873 21.162 -39.277 1.00 47.56 98 GLY A C 1
ATOM 803 O O . GLY A 1 98 ? -5.957 22.389 -39.298 1.00 47.56 98 GLY A O 1
ATOM 804 N N . THR A 1 99 ? -5.000 20.523 -38.510 1.00 53.06 99 THR A N 1
ATOM 805 C CA . THR A 1 99 ? -3.763 21.161 -38.073 1.00 53.06 99 THR A CA 1
ATOM 806 C C . THR A 1 99 ? -3.076 21.698 -39.330 1.00 53.06 99 THR A C 1
ATOM 808 O O . THR A 1 99 ? -2.719 20.886 -40.187 1.00 53.06 99 THR A O 1
ATOM 811 N N . PRO A 1 100 ? -2.885 23.017 -39.514 1.00 51.25 100 PRO A N 1
ATOM 812 C CA . PRO A 1 100 ? -1.975 23.458 -40.550 1.00 51.25 100 PRO A CA 1
ATOM 813 C C . PRO A 1 100 ? -0.564 23.025 -40.140 1.00 51.25 100 PRO A C 1
ATOM 815 O O . PRO A 1 100 ? -0.097 23.321 -39.038 1.00 51.25 100 PRO A O 1
ATOM 818 N N . GLU A 1 101 ? 0.082 22.282 -41.036 1.00 48.16 101 GLU A N 1
ATOM 819 C CA . GLU A 1 101 ? 1.509 21.974 -41.007 1.00 48.16 101 GLU A CA 1
ATOM 820 C C . GLU A 1 101 ? 2.364 23.222 -40.702 1.00 48.16 101 GLU A C 1
ATOM 822 O O . GLU A 1 101 ? 1.994 24.347 -41.060 1.00 48.16 101 GLU A O 1
ATOM 827 N N . PRO A 1 102 ? 3.547 23.044 -40.089 1.00 53.78 102 PRO A N 1
ATOM 828 C CA . PRO A 1 102 ? 4.459 24.139 -39.808 1.00 53.78 102 PRO A CA 1
ATOM 829 C C . PRO A 1 102 ? 5.059 24.677 -41.113 1.00 53.78 102 PRO A C 1
ATOM 831 O O . PRO A 1 102 ? 5.922 24.054 -41.731 1.00 53.78 102 PRO A O 1
ATOM 834 N N . ALA A 1 103 ? 4.642 25.877 -41.518 1.00 45.56 103 ALA A N 1
ATOM 835 C CA . ALA A 1 103 ? 5.297 26.608 -42.592 1.00 45.56 103 ALA A CA 1
ATOM 836 C C . ALA A 1 103 ? 6.738 26.948 -42.179 1.00 45.56 103 ALA A C 1
ATOM 838 O O . ALA A 1 103 ? 6.988 27.833 -41.358 1.00 45.56 103 ALA A O 1
ATOM 839 N N . GLY A 1 104 ? 7.696 26.237 -42.774 1.00 50.56 104 GLY A N 1
ATOM 840 C CA . GLY A 1 104 ? 9.096 26.625 -42.767 1.00 50.56 104 GLY A CA 1
ATOM 841 C C . GLY A 1 104 ? 9.256 28.045 -43.309 1.00 50.56 104 GLY A C 1
ATOM 842 O O . GLY A 1 104 ? 8.707 28.407 -44.348 1.00 50.56 104 GLY A O 1
ATOM 843 N N . THR A 1 105 ? 10.026 28.867 -42.604 1.00 45.22 105 THR A N 1
ATOM 844 C CA . THR A 1 105 ? 10.517 30.142 -43.123 1.00 45.22 105 THR A CA 1
ATOM 845 C C . THR A 1 105 ? 11.976 30.319 -42.732 1.00 45.22 105 THR A C 1
ATOM 847 O O . THR A 1 105 ? 12.319 30.448 -41.563 1.00 45.22 105 THR A O 1
ATOM 850 N N . ALA A 1 106 ? 12.784 30.337 -43.791 1.00 46.16 106 ALA A N 1
ATOM 851 C CA . ALA A 1 106 ? 14.048 31.037 -43.972 1.00 46.16 106 ALA A CA 1
ATOM 852 C C . ALA A 1 106 ? 15.210 30.715 -43.018 1.00 46.16 106 ALA A C 1
ATOM 854 O O . ALA A 1 106 ? 15.268 31.118 -41.858 1.00 46.16 106 ALA A O 1
ATOM 855 N N . GLY A 1 107 ? 16.222 30.076 -43.608 1.00 42.12 107 GLY A N 1
ATOM 856 C CA . GLY A 1 107 ? 17.545 29.944 -43.029 1.00 42.12 107 GLY A CA 1
ATOM 857 C C . GLY A 1 107 ? 18.241 31.283 -42.783 1.00 42.12 107 GLY A C 1
ATOM 858 O O . GLY A 1 107 ? 17.987 32.298 -43.432 1.00 42.12 107 GLY A O 1
ATOM 859 N N . ARG A 1 108 ? 19.196 31.241 -41.856 1.00 43.03 108 ARG A N 1
ATOM 860 C CA . ARG A 1 108 ? 20.288 32.208 -41.757 1.00 43.03 108 ARG A CA 1
ATOM 861 C C . ARG A 1 108 ? 21.601 31.448 -41.973 1.00 43.03 108 ARG A C 1
ATOM 863 O O . ARG A 1 108 ? 21.748 30.364 -41.406 1.00 43.03 108 ARG A O 1
ATOM 870 N N . PRO A 1 109 ? 22.525 31.963 -42.803 1.00 48.06 109 PRO A N 1
ATOM 871 C CA . PRO A 1 109 ? 23.791 31.301 -43.082 1.00 48.06 109 PRO A CA 1
ATOM 872 C C . PRO A 1 109 ? 24.731 31.407 -41.879 1.00 48.06 109 PRO A C 1
ATOM 874 O O . PRO A 1 109 ? 24.658 32.354 -41.093 1.00 48.06 109 PRO A O 1
ATOM 877 N N . GLY A 1 110 ? 25.587 30.397 -41.743 1.00 43.34 110 GLY A N 1
ATOM 878 C CA . GLY A 1 110 ? 26.498 30.247 -40.620 1.00 43.34 110 GLY A CA 1
ATOM 879 C C . GLY A 1 110 ? 27.707 31.172 -40.647 1.00 43.34 110 GLY A C 1
ATOM 880 O O . GLY A 1 110 ? 27.979 31.853 -41.630 1.00 43.34 110 GLY A O 1
ATOM 881 N N . THR A 1 111 ? 28.481 31.081 -39.571 1.00 43.00 111 THR A N 1
ATOM 882 C CA . THR A 1 111 ? 29.927 31.301 -39.580 1.00 43.00 111 THR A CA 1
ATOM 883 C C . THR A 1 111 ? 30.575 30.365 -38.563 1.00 43.00 111 THR A C 1
ATOM 885 O O . THR A 1 111 ? 30.218 30.414 -37.390 1.00 43.00 111 THR A O 1
ATOM 888 N N . ALA A 1 112 ? 31.483 29.531 -39.082 1.00 39.91 112 ALA A N 1
ATOM 889 C CA . ALA A 1 112 ? 32.819 29.200 -38.569 1.00 39.91 112 ALA A CA 1
ATOM 890 C C . ALA A 1 112 ? 32.935 28.803 -37.081 1.00 39.91 112 ALA A C 1
ATOM 892 O O . ALA A 1 112 ? 32.667 29.584 -36.179 1.00 39.91 112 ALA A O 1
ATOM 893 N N . GLU A 1 113 ? 33.238 27.535 -36.793 1.00 39.28 113 GLU A N 1
ATOM 894 C CA . GLU A 1 113 ? 34.612 27.012 -36.635 1.00 39.28 113 GLU A CA 1
ATOM 895 C C . GLU A 1 113 ? 35.354 27.597 -35.428 1.00 39.28 113 GLU A C 1
ATOM 897 O O . GLU A 1 113 ? 35.580 28.797 -35.372 1.00 39.28 113 GLU A O 1
ATOM 902 N N . HIS A 1 114 ? 35.746 26.712 -34.507 1.00 44.62 114 HIS A N 1
ATOM 903 C CA . HIS A 1 114 ? 37.033 26.581 -33.792 1.00 44.62 114 HIS A CA 1
ATOM 904 C C . HIS A 1 114 ? 36.828 25.339 -32.900 1.00 44.62 114 HIS A C 1
ATOM 906 O O . HIS A 1 114 ? 36.032 25.361 -31.970 1.00 44.62 114 HIS A O 1
ATOM 912 N N . SER A 1 115 ? 37.223 24.142 -33.332 1.00 38.84 115 SER A N 1
ATOM 913 C CA . SER A 1 115 ? 38.594 23.620 -33.355 1.00 38.84 115 SER A CA 1
ATOM 914 C C . SER A 1 115 ? 39.241 23.555 -31.972 1.00 38.84 115 SER A C 1
ATOM 916 O O . SER A 1 115 ? 39.290 24.545 -31.247 1.00 38.84 115 SER A O 1
ATOM 918 N N . SER A 1 116 ? 39.849 22.390 -31.731 1.00 41.75 116 SER A N 1
ATOM 919 C CA . SER A 1 116 ? 40.873 22.092 -30.729 1.00 41.75 116 SER A CA 1
ATOM 920 C C . SER A 1 116 ? 40.378 21.585 -29.371 1.00 41.75 116 SER A C 1
ATOM 922 O O . SER A 1 116 ? 39.479 22.163 -28.780 1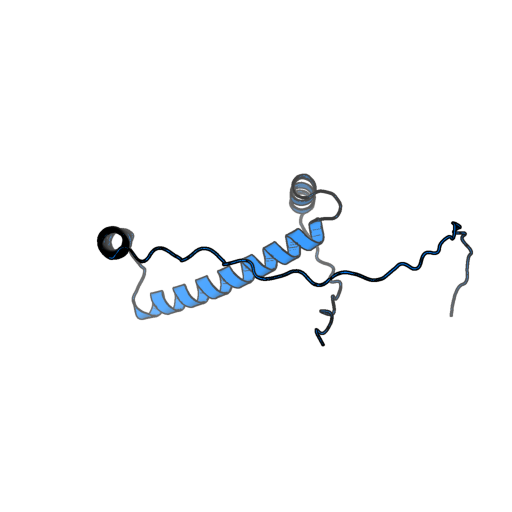.00 41.75 116 SER A O 1
ATOM 924 N N . ALA A 1 117 ? 40.978 20.596 -28.714 1.00 38.88 117 ALA A N 1
ATOM 925 C CA . ALA A 1 117 ? 41.759 19.399 -29.043 1.00 38.88 117 ALA A CA 1
ATOM 926 C C . ALA A 1 117 ? 42.222 18.839 -27.682 1.00 38.88 117 ALA A C 1
ATOM 928 O O .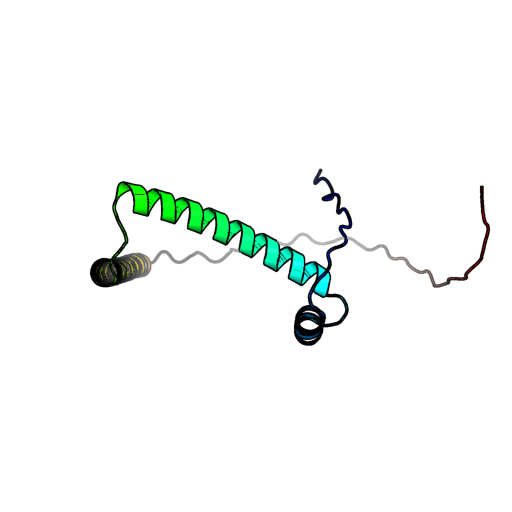 ALA A 1 117 ? 42.484 19.603 -26.760 1.00 38.88 117 ALA A O 1
ATOM 929 N N . ALA A 1 118 ? 42.434 17.523 -27.648 1.00 38.84 118 ALA A N 1
ATOM 930 C CA . ALA A 1 118 ? 43.468 16.828 -26.873 1.00 38.84 118 ALA A CA 1
ATOM 931 C C . ALA A 1 118 ? 43.374 16.700 -25.332 1.00 38.84 118 ALA A C 1
ATOM 933 O O . ALA A 1 118 ? 43.172 17.654 -24.592 1.00 38.84 118 ALA A O 1
ATOM 934 N N . GLY A 1 119 ? 43.716 15.482 -24.882 1.00 38.25 119 GLY A N 1
ATOM 935 C CA . GLY A 1 119 ? 44.355 15.195 -23.587 1.00 38.25 119 GLY A CA 1
ATOM 936 C C . GLY A 1 119 ? 43.688 14.051 -22.812 1.00 38.25 119 GLY A C 1
ATOM 937 O O . GLY A 1 119 ? 42.720 14.293 -22.111 1.00 38.25 119 GLY A O 1
ATOM 938 N N . HIS A 1 120 ? 44.023 12.774 -23.056 1.00 37.44 120 HIS A N 1
ATOM 939 C CA . HIS A 1 120 ? 45.040 11.989 -22.311 1.00 37.44 120 HIS A CA 1
ATOM 940 C C . HIS A 1 120 ? 44.799 11.969 -20.783 1.00 37.44 120 HIS A C 1
ATOM 942 O O . HIS A 1 120 ? 44.916 12.992 -20.128 1.00 37.44 120 HIS A O 1
ATOM 948 N N . SER A 1 121 ? 44.272 10.880 -20.207 1.00 37.09 121 SER A N 1
ATOM 949 C CA . SER A 1 121 ? 44.955 9.635 -19.776 1.00 37.09 121 SER A CA 1
ATOM 950 C C . SER A 1 121 ? 45.723 9.746 -18.451 1.00 37.09 121 SER A C 1
ATOM 952 O O . SER A 1 121 ? 46.591 10.601 -18.316 1.00 37.09 121 SER A O 1
ATOM 954 N N . GLY A 1 122 ? 45.501 8.767 -17.565 1.00 35.34 122 GLY A N 1
ATOM 955 C CA . GLY A 1 122 ? 46.288 8.497 -16.351 1.00 35.34 122 GLY A CA 1
ATOM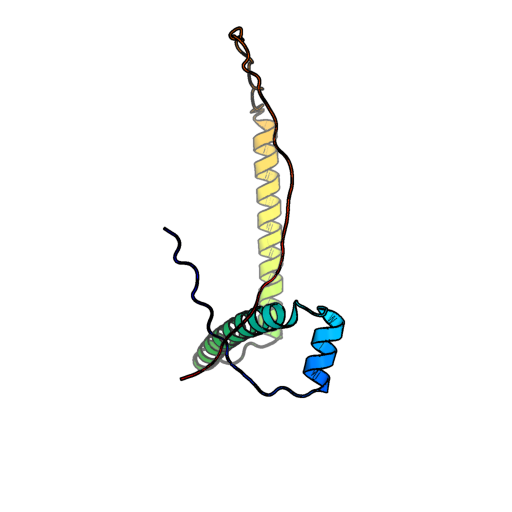 956 C C . GLY A 1 122 ? 45.616 9.062 -15.099 1.00 35.34 122 GLY A C 1
ATOM 957 O O . GLY A 1 122 ? 45.186 10.202 -15.094 1.00 35.34 122 GLY A O 1
ATOM 958 N N . GLY A 1 123 ? 45.431 8.351 -13.997 1.00 36.22 123 GLY A N 1
ATOM 959 C CA . GLY A 1 123 ? 45.911 7.053 -13.546 1.00 36.22 123 GLY A CA 1
ATOM 960 C C . GLY A 1 123 ? 45.809 7.088 -12.016 1.00 36.22 123 GLY A C 1
ATOM 961 O O . GLY A 1 123 ? 46.248 8.059 -11.408 1.00 36.22 123 GLY A O 1
ATOM 962 N N . SER A 1 124 ? 45.199 6.074 -11.396 1.00 43.47 124 SER A N 1
ATOM 963 C CA . SER A 1 124 ? 45.463 5.767 -9.979 1.00 43.47 124 SER A CA 1
ATOM 964 C C . SER A 1 124 ? 46.930 5.346 -9.828 1.00 43.47 124 SER A C 1
ATOM 966 O O . SER A 1 124 ? 47.496 4.801 -10.780 1.00 43.47 124 SER A O 1
ATOM 968 N N . PRO A 1 125 ? 47.557 5.618 -8.674 1.00 51.00 125 PRO A N 1
ATOM 969 C CA . PRO A 1 125 ? 47.564 4.671 -7.542 1.00 51.00 125 PRO A CA 1
ATOM 970 C C . PRO A 1 125 ? 47.176 5.372 -6.219 1.00 51.00 125 PRO A C 1
ATOM 972 O O . PRO A 1 125 ? 47.253 6.590 -6.119 1.00 51.00 125 PRO A O 1
ATOM 975 N N . CYS A 1 126 ? 46.494 4.714 -5.276 1.00 41.28 126 CYS A N 1
ATOM 976 C CA . CYS A 1 126 ? 47.069 3.873 -4.209 1.00 41.28 126 CYS A CA 1
ATOM 977 C C . CYS A 1 126 ? 48.170 4.579 -3.403 1.00 41.28 126 CYS A C 1
ATOM 979 O O . CYS A 1 126 ? 49.267 4.717 -3.915 1.00 41.28 126 CYS A O 1
ATOM 981 N N . ASP A 1 127 ? 47.840 4.974 -2.169 1.00 43.12 127 ASP A N 1
ATOM 982 C CA . ASP A 1 127 ? 48.642 4.846 -0.934 1.00 43.12 127 ASP A CA 1
ATOM 983 C C . ASP A 1 127 ? 47.704 5.232 0.239 1.00 43.12 127 ASP A C 1
ATOM 985 O O . ASP A 1 127 ? 46.942 6.194 0.126 1.00 43.12 127 ASP A O 1
ATOM 989 N N . GLU A 1 128 ? 47.433 4.343 1.210 1.00 42.28 128 GLU A N 1
ATOM 990 C CA . GLU A 1 128 ? 48.210 4.149 2.461 1.00 42.28 128 GLU A CA 1
ATOM 991 C C . GLU A 1 128 ? 48.228 5.438 3.309 1.00 42.28 128 GLU A C 1
ATOM 993 O O . GLU A 1 128 ? 48.460 6.521 2.800 1.00 42.28 128 GLU A O 1
ATOM 998 N N . GLU A 1 129 ? 48.018 5.508 4.619 1.00 42.41 129 GLU A N 1
ATOM 999 C CA . GLU A 1 129 ? 47.826 4.609 5.755 1.00 42.41 129 GLU A CA 1
ATOM 1000 C C . GLU A 1 129 ? 47.654 5.573 6.973 1.00 42.41 129 GLU A C 1
ATOM 1002 O O . GLU A 1 129 ? 47.921 6.770 6.856 1.00 42.41 129 GLU A O 1
ATOM 1007 N N . ARG A 1 130 ? 47.315 5.036 8.155 1.00 43.50 130 ARG A N 1
ATOM 1008 C CA . ARG A 1 130 ? 47.442 5.594 9.529 1.00 43.50 130 ARG A CA 1
ATOM 1009 C C . ARG A 1 130 ? 46.192 6.222 10.157 1.00 43.50 130 ARG A C 1
ATOM 1011 O O . ARG A 1 130 ? 45.717 7.263 9.732 1.00 43.50 130 ARG A O 1
ATOM 1018 N N . VAL A 1 131 ? 45.521 5.552 11.103 1.00 45.53 131 VAL A N 1
ATOM 1019 C CA . VAL A 1 131 ? 45.913 5.126 12.478 1.00 45.53 131 VAL A CA 1
ATOM 1020 C C . VAL A 1 131 ? 45.727 6.247 13.512 1.00 45.53 131 VAL A C 1
ATOM 1022 O O . VAL A 1 131 ? 46.473 7.216 13.523 1.00 45.53 131 VAL A O 1
ATOM 1025 N N . ALA A 1 132 ? 44.739 5.998 14.382 1.00 47.69 132 ALA A N 1
ATOM 1026 C CA . ALA A 1 132 ? 44.619 6.301 15.815 1.00 47.69 132 ALA A CA 1
ATOM 1027 C C . ALA A 1 132 ? 44.946 7.711 16.344 1.00 47.69 132 ALA A C 1
ATOM 1029 O O . ALA A 1 132 ? 46.096 8.140 16.330 1.00 47.69 132 ALA A O 1
ATOM 1030 N N . ALA A 1 133 ? 43.968 8.330 17.011 1.00 47.06 133 ALA A N 1
ATOM 1031 C CA . ALA A 1 133 ? 43.844 8.322 18.479 1.00 47.06 133 ALA A CA 1
ATOM 1032 C C . ALA A 1 133 ? 42.498 8.933 18.898 1.00 47.06 133 ALA A C 1
ATOM 1034 O O . ALA A 1 133 ? 42.095 9.940 18.274 1.00 47.06 133 ALA A O 1
#

Organism: NCBI:txid285473

Secondary structure (DSSP, 8-state):
---------------HHHHHHHHHHH-TT-HHHHHHHHHHHHHHHHHHHHHHHHHHHHH-PPPHHHHHHHHHHHHHHHHHHHHHHHHHHHHHHHTT-------------------------------------

pLDDT: mean 74.31, std 21.69, range [35.34, 97.31]

Foldseek 3Di:
DDPDPDDDDDDDDDDPVVQVVVCVVQHDPCSVVVVVVVVVVVVVVVVVVVVVVVVCVVPNDDDPVNVVVVVVVVVVVVVVVVVVVVVVVVVVVVVPPDPPDDDDDDDDDDDDDDDDDDDDDDDDDDDDDDDDD